Protein AF-I1P588-F1 (afdb_monomer)

Mean predicted aligned error: 8.75 Å

Structure (mmCIF, N/CA/C/O backbone):
data_AF-I1P588-F1
#
_entry.id   A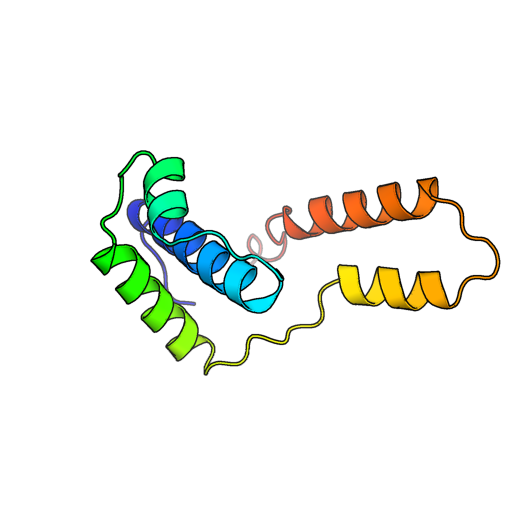F-I1P588-F1
#
loop_
_atom_site.group_PDB
_atom_site.id
_atom_site.type_symbol
_atom_site.label_atom_id
_atom_site.label_alt_id
_atom_site.label_comp_id
_atom_site.label_asym_id
_atom_site.label_entity_id
_atom_site.label_seq_id
_atom_site.pdbx_PDB_ins_code
_atom_site.Cartn_x
_atom_site.Cartn_y
_atom_site.Cartn_z
_atom_site.occupancy
_atom_site.B_iso_or_equiv
_atom_site.auth_seq_id
_atom_site.auth_comp_id
_atom_site.auth_asym_id
_atom_site.auth_atom_id
_atom_site.pdbx_PDB_model_num
ATOM 1 N N . MET A 1 1 ? 5.940 -17.263 10.080 1.00 55.03 1 MET A N 1
ATOM 2 C CA . MET A 1 1 ? 4.968 -16.405 9.366 1.00 55.03 1 MET A CA 1
ATOM 3 C C . MET A 1 1 ? 3.896 -15.989 10.354 1.00 55.03 1 MET A C 1
ATOM 5 O O . MET A 1 1 ? 3.425 -16.849 11.086 1.00 55.03 1 MET A O 1
ATOM 9 N N . GLN A 1 2 ? 3.545 -14.706 10.424 1.00 72.62 2 GLN A N 1
ATOM 10 C CA . GLN A 1 2 ? 2.426 -14.272 11.262 1.00 72.62 2 GLN A CA 1
ATOM 11 C C . GLN A 1 2 ? 1.118 -14.567 10.532 1.00 72.62 2 GLN A C 1
ATOM 13 O O . GLN A 1 2 ? 0.938 -14.120 9.402 1.00 72.62 2 GLN A O 1
ATOM 18 N N . GLN A 1 3 ? 0.227 -15.324 11.166 1.00 79.25 3 GLN A N 1
ATOM 19 C CA . GLN A 1 3 ? -1.107 -15.548 10.626 1.00 79.25 3 GLN A CA 1
ATOM 20 C C . GLN A 1 3 ? -1.931 -14.266 10.749 1.00 79.25 3 GLN A C 1
ATOM 22 O O . GLN A 1 3 ? -1.986 -13.651 11.813 1.00 79.25 3 GLN A O 1
ATOM 27 N N . VAL A 1 4 ? -2.543 -13.869 9.637 1.00 84.38 4 VAL A N 1
ATOM 28 C CA . VAL A 1 4 ? -3.465 -12.735 9.549 1.00 84.38 4 VAL A CA 1
ATOM 29 C C . VAL A 1 4 ? -4.873 -13.302 9.454 1.00 84.38 4 VAL A C 1
ATOM 31 O O . VAL A 1 4 ? -5.110 -14.262 8.716 1.00 84.38 4 VAL A O 1
ATOM 34 N N . GLN A 1 5 ? -5.813 -12.736 10.208 1.00 86.38 5 GLN A N 1
ATOM 35 C CA . GLN A 1 5 ? -7.199 -13.187 10.136 1.00 86.38 5 GLN A CA 1
ATOM 36 C C . GLN A 1 5 ? -7.775 -12.871 8.756 1.00 86.38 5 GLN A C 1
ATOM 38 O O . GLN A 1 5 ? -7.479 -11.831 8.174 1.00 86.38 5 GLN A O 1
ATOM 43 N N . ARG A 1 6 ? -8.669 -13.724 8.241 1.00 85.69 6 ARG A N 1
ATOM 44 C CA . ARG A 1 6 ? -9.278 -13.525 6.912 1.00 85.69 6 ARG A CA 1
ATOM 45 C C . ARG A 1 6 ? -9.906 -12.134 6.739 1.00 85.69 6 ARG A C 1
ATOM 47 O O . ARG A 1 6 ? -9.852 -11.576 5.651 1.00 85.69 6 ARG A O 1
ATOM 54 N N . ARG A 1 7 ? -10.456 -11.571 7.818 1.00 82.06 7 ARG A N 1
ATOM 55 C CA . ARG A 1 7 ? -11.063 -10.231 7.858 1.00 82.06 7 ARG A CA 1
ATOM 56 C C . ARG A 1 7 ? -10.051 -9.086 7.698 1.00 82.06 7 ARG A C 1
ATOM 58 O O . ARG A 1 7 ? -10.414 -8.007 7.243 1.00 82.06 7 ARG A O 1
ATOM 65 N N . GLU A 1 8 ? -8.797 -9.321 8.063 1.00 87.81 8 GLU A N 1
ATOM 66 C CA . GLU A 1 8 ? -7.706 -8.345 7.994 1.00 87.81 8 GLU A CA 1
ATOM 67 C C . GLU A 1 8 ? -6.877 -8.490 6.709 1.00 87.81 8 GLU A C 1
ATOM 69 O O . GLU A 1 8 ? -6.082 -7.610 6.397 1.00 87.81 8 GLU A O 1
ATOM 74 N N . LEU A 1 9 ? -7.069 -9.566 5.933 1.00 91.94 9 LEU A N 1
ATOM 75 C CA . LEU A 1 9 ? -6.323 -9.795 4.690 1.00 91.94 9 LEU A CA 1
ATOM 76 C C . LEU A 1 9 ? -6.530 -8.678 3.665 1.00 91.94 9 LEU A C 1
ATOM 78 O O . LEU A 1 9 ? -5.564 -8.247 3.042 1.00 91.94 9 LEU A O 1
ATOM 82 N N . GLN A 1 10 ? -7.762 -8.192 3.500 1.00 93.31 10 GLN A N 1
ATOM 83 C CA . GLN A 1 10 ? -8.036 -7.092 2.575 1.00 93.31 10 GLN A CA 1
ATOM 84 C C . GLN A 1 10 ? -7.401 -5.784 3.067 1.00 93.31 10 GLN A C 1
ATOM 86 O O . GLN A 1 10 ? -6.827 -5.067 2.257 1.00 93.31 10 GLN A O 1
ATOM 91 N N . LEU A 1 11 ? -7.407 -5.511 4.378 1.00 94.75 11 LEU A N 1
ATOM 92 C CA . LEU A 1 11 ? -6.704 -4.358 4.953 1.00 94.75 11 LEU A CA 1
ATOM 93 C C . LEU A 1 11 ? -5.197 -4.424 4.675 1.00 94.75 11 LEU A C 1
ATOM 95 O O . LEU A 1 11 ? -4.608 -3.437 4.246 1.00 94.75 11 LEU A O 1
ATOM 99 N N . VAL A 1 12 ? -4.578 -5.594 4.865 1.00 95.06 12 VAL A N 1
ATOM 100 C CA . VAL A 1 12 ? -3.162 -5.804 4.530 1.00 95.06 12 VAL A CA 1
ATOM 101 C C . VAL A 1 12 ? -2.914 -5.572 3.041 1.00 95.06 12 VAL A C 1
ATOM 103 O O . VAL A 1 12 ? -1.951 -4.894 2.700 1.00 95.06 12 VAL A O 1
ATOM 106 N N . ALA A 1 13 ? -3.775 -6.093 2.162 1.00 93.44 13 ALA A N 1
ATOM 107 C CA . ALA A 1 13 ? -3.638 -5.925 0.717 1.00 93.44 13 ALA A CA 1
ATOM 108 C C . ALA A 1 13 ? -3.759 -4.454 0.288 1.00 93.44 13 ALA A C 1
ATOM 110 O O . ALA A 1 13 ? -2.917 -3.967 -0.459 1.00 93.44 13 ALA A O 1
ATOM 111 N N . VAL A 1 14 ? -4.756 -3.732 0.807 1.00 95.69 14 VAL A N 1
ATOM 112 C CA . VAL A 1 14 ? -4.973 -2.304 0.528 1.00 95.69 14 VAL A CA 1
ATOM 113 C C . VAL A 1 14 ? -3.789 -1.467 1.013 1.00 95.69 14 VAL A C 1
ATOM 115 O O . VAL A 1 14 ? -3.269 -0.644 0.265 1.00 95.69 14 VAL A O 1
ATOM 118 N N . SER A 1 15 ? -3.308 -1.703 2.236 1.00 96.31 15 SER A N 1
ATOM 119 C CA . SER A 1 15 ? -2.142 -0.988 2.767 1.00 96.31 15 SER A CA 1
ATOM 120 C C . SER A 1 15 ? -0.844 -1.343 2.041 1.00 96.31 15 SER A C 1
ATOM 122 O O . SER A 1 15 ? -0.006 -0.468 1.855 1.00 96.31 15 SER A O 1
ATOM 124 N N . ALA A 1 16 ? -0.665 -2.596 1.617 1.00 94.88 16 ALA A N 1
ATOM 125 C CA . ALA A 1 16 ? 0.484 -2.998 0.809 1.00 94.88 16 ALA A CA 1
ATOM 126 C C . ALA A 1 16 ? 0.462 -2.323 -0.569 1.00 94.88 16 ALA A C 1
ATOM 128 O O . ALA A 1 16 ? 1.485 -1.804 -0.997 1.00 94.88 16 ALA A O 1
ATOM 129 N N . MET A 1 17 ? -0.704 -2.259 -1.218 1.00 94.62 17 MET A N 1
ATOM 130 C CA . MET A 1 17 ? -0.875 -1.574 -2.501 1.00 94.62 17 MET A CA 1
ATOM 131 C C . MET A 1 17 ? -0.631 -0.063 -2.380 1.00 94.62 17 MET A C 1
ATOM 133 O O . MET A 1 17 ? 0.008 0.523 -3.243 1.00 94.62 17 MET A O 1
ATOM 137 N N . LEU A 1 18 ? -1.059 0.567 -1.281 1.00 95.75 18 LEU A N 1
ATOM 138 C CA . LEU A 1 18 ? -0.737 1.969 -0.996 1.00 95.75 18 LEU A CA 1
ATOM 139 C C . LEU A 1 18 ? 0.780 2.205 -0.901 1.00 95.75 18 LEU A C 1
ATOM 141 O O . LEU A 1 18 ? 1.274 3.194 -1.440 1.00 95.75 18 LEU A O 1
ATOM 145 N N . ILE A 1 19 ? 1.511 1.319 -0.213 1.00 95.88 19 ILE A N 1
ATOM 146 C CA . ILE A 1 19 ? 2.978 1.397 -0.109 1.00 95.88 19 ILE A CA 1
ATOM 147 C C . ILE A 1 19 ? 3.616 1.251 -1.491 1.00 95.88 19 ILE A C 1
ATOM 149 O O . ILE A 1 19 ? 4.487 2.044 -1.837 1.00 95.88 19 ILE A O 1
ATOM 153 N N . ASP A 1 20 ? 3.168 0.261 -2.261 1.00 93.00 20 ASP A N 1
ATOM 154 C CA . ASP A 1 20 ? 3.674 -0.046 -3.599 1.00 93.00 20 ASP A CA 1
ATOM 155 C C . ASP A 1 20 ? 3.494 1.142 -4.550 1.00 93.00 20 ASP A C 1
ATOM 157 O O . ASP A 1 20 ? 4.467 1.649 -5.101 1.00 93.00 20 ASP A O 1
ATOM 161 N N . CYS A 1 21 ? 2.283 1.708 -4.627 1.00 94.38 21 CYS A N 1
ATOM 162 C CA . CYS A 1 21 ? 2.037 2.882 -5.459 1.00 94.38 21 CYS A CA 1
ATOM 163 C C . CYS A 1 21 ? 2.859 4.098 -5.012 1.00 94.38 21 CYS A C 1
ATOM 165 O O . CYS A 1 21 ? 3.392 4.809 -5.853 1.00 94.38 21 CYS A O 1
ATOM 167 N N . LYS A 1 22 ? 3.010 4.347 -3.702 1.00 94.19 22 LYS A N 1
ATOM 168 C CA . LYS A 1 22 ? 3.886 5.430 -3.210 1.00 94.19 22 LYS A CA 1
ATOM 169 C C . LYS A 1 22 ? 5.354 5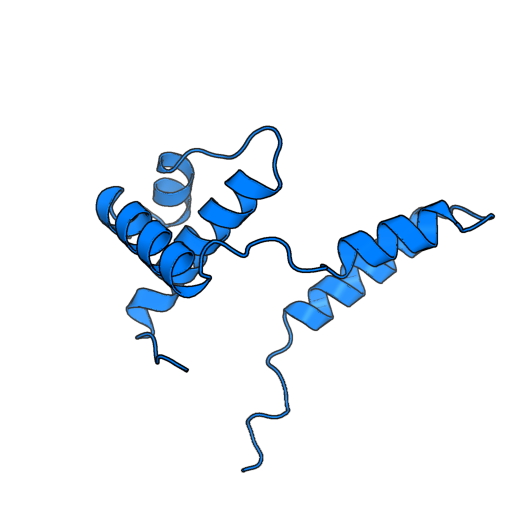.227 -3.586 1.00 94.19 22 LYS A C 1
ATOM 171 O O . LYS A 1 22 ? 6.100 6.204 -3.610 1.00 94.1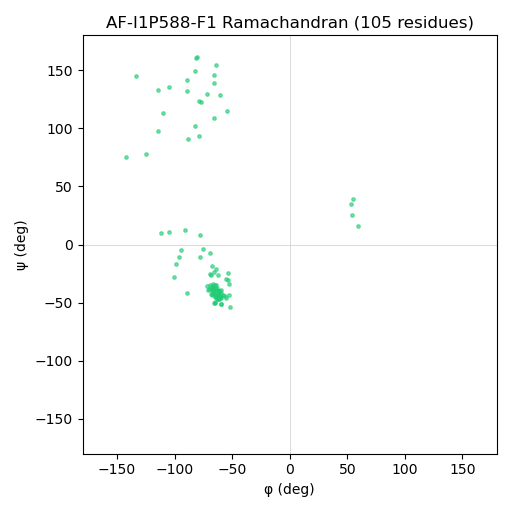9 22 LYS A O 1
ATOM 176 N N . TYR A 1 23 ? 5.776 3.981 -3.787 1.00 92.81 23 TYR A N 1
ATOM 177 C CA . TYR A 1 23 ? 7.156 3.630 -4.088 1.00 92.81 23 TYR A CA 1
ATOM 178 C C . TYR A 1 23 ? 7.450 3.632 -5.594 1.00 92.81 23 TYR A C 1
ATOM 180 O O . TYR A 1 23 ? 8.503 4.1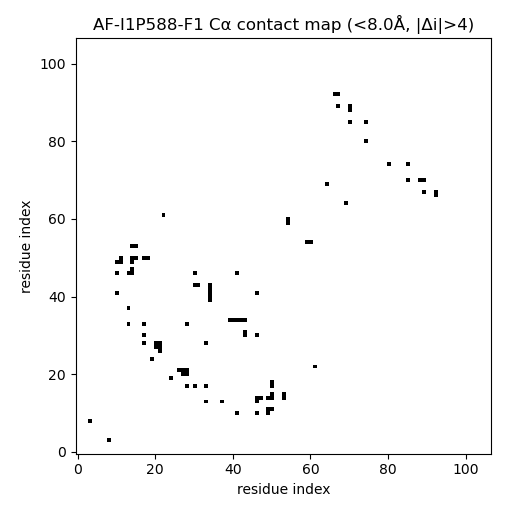27 -5.993 1.00 92.81 23 TYR A O 1
ATOM 188 N N . GLU A 1 24 ? 6.540 3.105 -6.419 1.00 89.06 24 GLU A N 1
ATOM 189 C CA . GLU A 1 24 ? 6.768 2.905 -7.858 1.00 89.06 24 GLU A CA 1
ATOM 190 C C . GLU A 1 24 ? 6.135 3.981 -8.761 1.00 89.06 24 GLU A C 1
ATOM 192 O O . GLU A 1 24 ? 6.666 4.254 -9.839 1.00 89.06 24 GLU A O 1
ATOM 197 N N . GLU A 1 25 ? 5.034 4.624 -8.352 1.00 89.31 25 GLU A N 1
ATOM 198 C CA . GLU A 1 25 ? 4.295 5.554 -9.217 1.00 89.31 25 GLU A CA 1
ATOM 199 C C . GLU A 1 25 ? 4.800 6.998 -9.108 1.00 89.31 25 GLU A C 1
ATOM 201 O O . GLU A 1 25 ? 5.057 7.521 -8.024 1.00 89.31 25 GLU A O 1
ATOM 206 N N . ILE A 1 26 ? 4.839 7.701 -10.246 1.00 92.62 26 ILE A N 1
ATOM 207 C CA . ILE A 1 26 ? 5.103 9.154 -10.277 1.00 92.62 26 ILE A CA 1
ATOM 208 C C . ILE A 1 26 ? 3.959 9.912 -9.588 1.00 92.62 26 ILE A C 1
ATOM 210 O O . ILE A 1 26 ? 4.185 10.897 -8.885 1.00 92.62 26 ILE A O 1
ATOM 214 N N . TRP A 1 27 ? 2.726 9.441 -9.797 1.00 93.88 27 TRP A N 1
ATOM 215 C CA . TRP A 1 27 ? 1.497 10.038 -9.282 1.00 93.88 27 TRP A CA 1
ATOM 216 C C . TRP A 1 27 ? 0.716 8.996 -8.488 1.00 93.88 27 TRP A C 1
ATOM 218 O O . TRP A 1 27 ? -0.246 8.406 -8.977 1.00 93.88 27 TRP A O 1
ATOM 228 N N . ALA A 1 28 ? 1.161 8.746 -7.261 1.00 94.00 28 ALA A N 1
ATOM 229 C CA . ALA A 1 28 ? 0.496 7.794 -6.389 1.00 94.00 28 ALA A CA 1
ATOM 230 C C . ALA A 1 28 ? -0.922 8.277 -5.997 1.00 94.00 28 ALA A C 1
ATOM 232 O O . ALA A 1 28 ? -1.091 9.459 -5.677 1.00 94.00 28 ALA A O 1
ATOM 233 N N . PRO A 1 29 ? -1.926 7.380 -5.969 1.00 94.69 29 PRO A N 1
ATOM 234 C CA . PRO A 1 29 ? -3.256 7.688 -5.455 1.00 94.69 29 PRO A CA 1
ATOM 235 C C . PRO A 1 29 ? -3.228 8.020 -3.960 1.00 94.69 29 PRO A C 1
ATOM 237 O O . PRO A 1 29 ? -2.357 7.578 -3.199 1.00 94.69 29 PRO A O 1
ATOM 240 N N . GLU A 1 30 ? -4.211 8.796 -3.515 1.00 95.12 30 GLU A N 1
ATOM 241 C CA . GLU A 1 30 ? -4.333 9.187 -2.119 1.00 95.12 30 GLU A CA 1
ATOM 242 C C . GLU A 1 30 ? -4.974 8.080 -1.278 1.00 95.12 30 GLU A C 1
ATOM 244 O O . GLU A 1 30 ? -5.708 7.218 -1.754 1.00 95.12 30 GLU A O 1
ATOM 249 N N . VAL A 1 31 ? -4.789 8.153 0.043 1.00 95.31 31 VAL A N 1
ATOM 250 C CA . VAL A 1 31 ? -5.434 7.221 0.987 1.00 95.31 31 VAL A CA 1
ATOM 251 C C . VAL A 1 31 ? -6.963 7.207 0.832 1.00 95.31 31 VAL A C 1
ATOM 253 O O . VAL A 1 31 ? -7.589 6.177 1.061 1.00 95.31 31 VAL A O 1
ATOM 256 N N . ASN A 1 32 ? -7.571 8.326 0.420 1.00 94.88 32 ASN A N 1
ATOM 257 C CA . ASN A 1 32 ? -9.013 8.400 0.174 1.00 94.88 32 ASN A CA 1
ATOM 258 C C . ASN A 1 32 ? -9.461 7.511 -0.992 1.00 94.88 32 ASN A C 1
ATOM 260 O O . ASN A 1 32 ? -10.532 6.915 -0.906 1.00 94.88 32 ASN A O 1
ATOM 264 N N . ASP A 1 33 ? -8.638 7.368 -2.030 1.00 95.31 33 ASP A N 1
ATOM 265 C CA . ASP A 1 33 ? -8.939 6.494 -3.165 1.00 95.31 33 ASP A CA 1
ATOM 266 C C . ASP A 1 33 ? -8.969 5.032 -2.709 1.00 95.31 33 ASP A C 1
ATOM 268 O O . ASP A 1 33 ? -9.866 4.276 -3.076 1.00 95.31 33 ASP A O 1
ATOM 272 N N . PHE A 1 34 ? -8.058 4.653 -1.808 1.00 94.69 34 PHE A N 1
ATOM 273 C CA . PHE A 1 34 ? -8.023 3.324 -1.192 1.00 94.69 34 PHE A CA 1
ATOM 274 C C . PHE A 1 34 ? -9.220 3.041 -0.273 1.00 94.69 34 PHE A C 1
ATOM 276 O O . PHE A 1 34 ? -9.743 1.922 -0.252 1.00 94.69 34 PHE A O 1
ATOM 283 N N . ILE A 1 35 ? -9.696 4.049 0.464 1.00 95.19 35 ILE A N 1
ATOM 284 C CA . ILE A 1 35 ? -10.943 3.951 1.243 1.00 95.19 35 ILE A CA 1
ATOM 285 C C . ILE A 1 35 ? -12.130 3.745 0.295 1.00 95.19 35 ILE A C 1
ATOM 287 O O . ILE A 1 35 ? -12.979 2.892 0.548 1.00 95.19 35 ILE A O 1
ATOM 291 N N . PHE A 1 36 ? -12.163 4.471 -0.822 1.00 95.12 36 PHE A N 1
ATOM 292 C CA . PHE A 1 36 ? -13.227 4.361 -1.813 1.00 95.12 36 PHE A CA 1
ATOM 293 C C . PHE A 1 36 ? -13.262 2.982 -2.492 1.00 95.12 36 PHE A C 1
ATOM 295 O O . PHE A 1 36 ? -14.309 2.337 -2.489 1.00 95.12 36 PHE A O 1
ATOM 302 N N . ILE A 1 37 ? -12.133 2.466 -3.000 1.00 92.88 37 ILE A N 1
ATOM 303 C CA . ILE A 1 37 ? -12.102 1.147 -3.674 1.00 92.88 37 ILE A CA 1
ATOM 304 C C . ILE A 1 37 ? -12.362 -0.029 -2.725 1.00 92.88 37 ILE A C 1
ATOM 306 O O . ILE A 1 37 ? -12.691 -1.125 -3.175 1.00 92.88 37 ILE A O 1
ATOM 310 N N . SER A 1 38 ? -12.201 0.181 -1.416 1.00 91.81 38 SER A N 1
ATOM 311 C CA . SER A 1 38 ? -12.521 -0.812 -0.390 1.00 91.81 38 SER A CA 1
ATOM 312 C C . SER A 1 38 ? -13.954 -0.693 0.136 1.00 91.81 38 SER A C 1
ATOM 314 O O . SER A 1 38 ? -14.269 -1.315 1.147 1.00 91.81 38 SER A O 1
ATOM 316 N N . ASP A 1 39 ? -14.820 0.075 -0.537 1.00 93.25 39 ASP A N 1
ATOM 317 C CA . ASP A 1 39 ? -16.219 0.316 -0.149 1.00 93.25 39 ASP A CA 1
ATOM 318 C C . ASP A 1 39 ? -16.349 0.856 1.287 1.00 93.25 39 ASP A C 1
ATOM 320 O O . ASP A 1 39 ? -17.207 0.454 2.070 1.00 93.25 39 ASP A O 1
ATOM 324 N N . SER A 1 40 ? -15.425 1.742 1.677 1.00 93.12 40 SER A N 1
ATOM 325 C CA . SER A 1 40 ? -15.330 2.303 3.034 1.00 93.12 40 SER A CA 1
ATOM 326 C C . SER A 1 40 ? -15.252 1.252 4.152 1.00 93.12 40 SER A C 1
ATOM 328 O O . SER A 1 40 ? -15.591 1.538 5.302 1.00 93.12 40 SER A O 1
ATOM 330 N N . ALA A 1 41 ? -14.773 0.038 3.849 1.00 92.56 41 ALA A N 1
ATOM 331 C CA . ALA A 1 41 ? -14.628 -1.035 4.834 1.00 92.56 41 ALA A CA 1
ATOM 332 C C . ALA A 1 41 ? -13.615 -0.703 5.945 1.00 92.56 41 ALA A C 1
ATOM 334 O O . ALA A 1 41 ? -13.663 -1.305 7.021 1.00 92.56 41 ALA A O 1
ATOM 335 N N . TYR A 1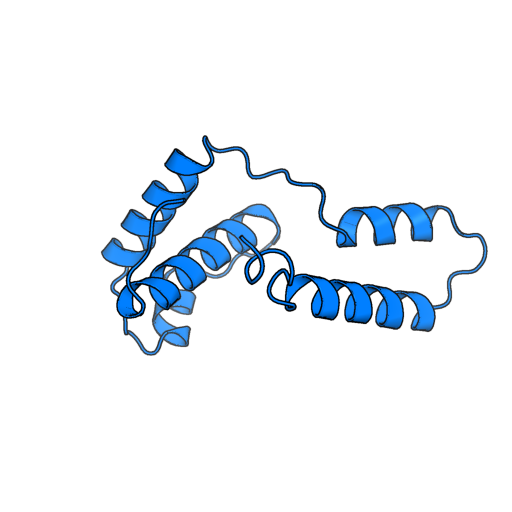 42 ? -12.705 0.244 5.686 1.00 94.31 42 TYR A N 1
ATOM 336 C CA . TYR A 1 42 ? -11.633 0.641 6.594 1.00 94.31 42 TYR A CA 1
ATOM 337 C C . TYR A 1 42 ? -11.516 2.158 6.711 1.00 94.31 42 TYR A C 1
ATOM 339 O O . TYR A 1 42 ? -11.694 2.891 5.738 1.00 94.31 42 TYR A O 1
ATOM 347 N N . THR A 1 43 ? -11.163 2.633 7.906 1.00 95.75 43 THR A N 1
ATOM 348 C CA . THR A 1 43 ? -10.888 4.055 8.130 1.00 95.75 43 THR A CA 1
ATOM 349 C C . THR A 1 43 ? -9.468 4.420 7.704 1.00 95.75 43 THR A C 1
ATOM 351 O O . THR A 1 43 ? -8.571 3.571 7.626 1.00 95.75 43 THR A O 1
ATOM 354 N N . ARG A 1 44 ? -9.233 5.717 7.483 1.00 96.12 44 ARG A N 1
ATOM 355 C CA . ARG A 1 44 ? -7.903 6.262 7.181 1.00 96.12 44 ARG A CA 1
ATOM 356 C C . ARG A 1 44 ? -6.868 5.833 8.222 1.00 96.12 44 ARG A C 1
ATOM 358 O O . ARG A 1 44 ? -5.765 5.430 7.869 1.00 96.12 44 ARG A O 1
ATOM 365 N N . GLU A 1 45 ? -7.226 5.888 9.499 1.00 96.81 45 GLU A N 1
ATOM 366 C CA . GLU A 1 45 ? -6.342 5.551 10.615 1.00 96.81 45 GLU A CA 1
ATOM 367 C C . GLU A 1 45 ? -5.965 4.069 10.591 1.00 96.81 45 GLU A C 1
ATOM 369 O O . GLU A 1 45 ? -4.811 3.733 10.847 1.00 96.81 45 GLU A O 1
ATOM 374 N N . GLN A 1 46 ? -6.906 3.187 10.240 1.00 95.56 46 GLN A N 1
ATOM 375 C CA . GLN A 1 46 ? -6.645 1.752 10.117 1.00 95.56 46 GLN A CA 1
ATOM 376 C C . GLN A 1 46 ? -5.659 1.455 8.984 1.00 95.56 46 GLN A C 1
ATOM 378 O O . GLN A 1 46 ? -4.711 0.694 9.186 1.00 95.56 46 GLN A O 1
ATOM 383 N N . ILE A 1 47 ? -5.843 2.087 7.820 1.00 96.00 47 ILE A N 1
ATOM 384 C CA . ILE A 1 47 ? -4.956 1.912 6.661 1.00 96.00 47 ILE A CA 1
ATOM 385 C C . ILE A 1 47 ? -3.545 2.414 6.981 1.00 96.00 47 ILE A C 1
ATOM 387 O O . ILE A 1 47 ? -2.575 1.707 6.708 1.00 96.00 47 ILE A O 1
ATOM 391 N N . LEU A 1 48 ? -3.421 3.591 7.603 1.00 96.56 48 LEU A N 1
ATOM 392 C CA . LEU A 1 48 ? -2.129 4.177 7.982 1.00 96.56 48 LEU A CA 1
ATOM 393 C C . LEU A 1 48 ? -1.428 3.386 9.097 1.00 96.56 48 LEU A C 1
ATOM 395 O O . LEU A 1 48 ? -0.206 3.215 9.078 1.00 96.56 48 LEU A O 1
ATOM 399 N N . ALA A 1 49 ? -2.182 2.868 10.070 1.00 96.88 49 ALA A N 1
ATOM 400 C CA . ALA A 1 49 ? -1.632 2.005 11.112 1.00 96.88 49 ALA A CA 1
ATOM 401 C C . ALA A 1 49 ? -1.086 0.697 10.520 1.00 96.88 49 ALA A C 1
ATOM 403 O O . ALA A 1 49 ? 0.007 0.260 10.891 1.00 96.88 49 ALA A O 1
ATOM 404 N N . MET A 1 50 ? -1.818 0.098 9.576 1.00 95.62 50 MET A N 1
ATOM 405 C CA . MET A 1 50 ? -1.387 -1.114 8.884 1.00 95.62 50 MET A CA 1
ATOM 406 C C . MET A 1 50 ? -0.186 -0.854 7.967 1.00 95.62 50 MET A C 1
ATOM 408 O O . MET A 1 50 ? 0.771 -1.624 8.011 1.00 95.62 50 MET A O 1
ATOM 412 N N . GLU A 1 51 ? -0.173 0.253 7.218 1.00 96.12 51 GLU A N 1
ATOM 413 C CA . GLU A 1 51 ? 0.978 0.696 6.415 1.00 96.12 51 GLU A CA 1
ATOM 414 C C . GLU A 1 51 ? 2.250 0.753 7.271 1.00 96.12 51 GLU A C 1
ATOM 416 O O . GLU A 1 51 ? 3.249 0.095 6.971 1.00 96.12 51 GLU A O 1
ATOM 421 N N . LYS A 1 52 ? 2.196 1.464 8.403 1.00 96.38 52 LYS A N 1
ATOM 422 C CA . LYS A 1 52 ? 3.323 1.555 9.339 1.00 96.38 52 LYS A CA 1
ATOM 423 C C . LYS A 1 52 ? 3.731 0.180 9.877 1.00 96.38 52 LYS A C 1
ATOM 425 O O . LYS A 1 52 ? 4.920 -0.098 10.034 1.00 96.38 52 LYS A O 1
ATOM 430 N N . GLY A 1 53 ? 2.760 -0.686 10.164 1.00 95.62 53 GLY A N 1
ATOM 431 C CA . GLY A 1 53 ? 3.001 -2.060 10.601 1.00 95.62 53 GLY A CA 1
ATOM 432 C C . GLY A 1 53 ? 3.750 -2.898 9.562 1.00 95.62 53 GLY A C 1
ATOM 433 O O . GLY A 1 53 ? 4.687 -3.614 9.920 1.00 95.62 53 GLY A O 1
ATOM 434 N N . ILE A 1 54 ? 3.375 -2.787 8.285 1.00 94.69 54 ILE A N 1
ATOM 435 C CA . ILE A 1 54 ? 4.028 -3.478 7.165 1.00 94.69 54 ILE A CA 1
ATOM 436 C C . ILE A 1 54 ? 5.456 -2.951 6.981 1.00 94.69 54 ILE A C 1
ATOM 438 O O . ILE A 1 54 ? 6.396 -3.745 6.994 1.00 94.69 54 ILE A O 1
ATOM 442 N N . LEU A 1 55 ? 5.638 -1.629 6.906 1.00 95.69 55 LEU A N 1
ATOM 443 C CA . LEU A 1 55 ? 6.952 -0.996 6.719 1.00 95.69 55 LEU A CA 1
ATOM 444 C C . LEU A 1 55 ? 7.945 -1.366 7.825 1.00 95.69 55 LEU A C 1
ATOM 446 O O . LEU A 1 55 ? 9.089 -1.723 7.544 1.00 95.69 55 LEU A O 1
ATOM 450 N N . ASN A 1 56 ? 7.492 -1.362 9.081 1.00 95.94 56 ASN A N 1
ATOM 451 C CA . ASN A 1 56 ? 8.324 -1.765 10.213 1.00 95.94 56 ASN A CA 1
ATOM 452 C C . ASN A 1 56 ? 8.748 -3.236 10.132 1.00 95.94 56 ASN A C 1
ATOM 454 O O . ASN A 1 56 ? 9.880 -3.561 10.481 1.00 95.94 56 ASN A O 1
ATOM 458 N N . LYS A 1 57 ? 7.871 -4.130 9.658 1.00 92.88 57 LYS A N 1
ATOM 459 C CA . LYS A 1 57 ? 8.221 -5.549 9.481 1.00 92.88 57 LYS A CA 1
ATOM 460 C C . LYS A 1 57 ? 9.174 -5.788 8.322 1.00 92.88 57 LYS A C 1
ATOM 462 O O . LYS A 1 57 ? 10.029 -6.659 8.432 1.00 92.88 57 LYS A O 1
ATOM 467 N N . LEU A 1 58 ? 9.034 -5.025 7.243 1.00 91.19 58 LEU A N 1
ATOM 468 C CA . LEU A 1 58 ? 9.963 -5.052 6.114 1.00 91.19 58 LEU A CA 1
ATOM 469 C C . LEU A 1 58 ? 11.282 -4.335 6.425 1.00 91.19 58 LEU A C 1
ATOM 471 O O . LEU A 1 58 ? 12.181 -4.342 5.593 1.00 91.19 58 LEU A O 1
ATOM 475 N N . GLN A 1 59 ? 11.407 -3.711 7.604 1.00 93.94 59 GLN A N 1
ATOM 476 C CA . GLN A 1 59 ? 12.558 -2.887 7.979 1.00 93.94 59 GLN A CA 1
ATOM 477 C C . GLN A 1 59 ? 12.854 -1.808 6.930 1.00 93.94 59 GLN A C 1
ATOM 479 O O . GLN A 1 59 ? 14.011 -1.489 6.671 1.00 93.94 59 GLN A O 1
ATOM 484 N N . TRP A 1 60 ? 11.797 -1.270 6.311 1.00 92.38 60 TRP A N 1
ATOM 485 C CA . TRP A 1 60 ? 11.884 -0.287 5.226 1.00 92.38 60 TRP A CA 1
ATOM 486 C C . TRP A 1 60 ? 12.653 -0.767 3.982 1.00 92.38 60 TRP A C 1
ATOM 488 O O . TRP A 1 60 ? 12.998 0.040 3.122 1.00 92.38 60 TRP A O 1
ATOM 498 N N . ASN A 1 61 ? 12.885 -2.076 3.844 1.00 91.75 61 ASN A N 1
ATOM 499 C CA . ASN A 1 61 ? 13.482 -2.662 2.653 1.00 91.75 61 ASN A CA 1
ATOM 500 C C . ASN A 1 61 ? 12.393 -3.004 1.624 1.00 91.75 61 ASN A C 1
ATOM 502 O O . ASN A 1 61 ? 11.805 -4.085 1.660 1.00 91.75 61 ASN A O 1
ATOM 506 N N . LEU A 1 62 ? 12.105 -2.045 0.741 1.00 88.19 62 LEU A N 1
ATOM 507 C CA . LEU A 1 62 ? 11.078 -2.155 -0.305 1.00 88.19 62 LEU A CA 1
ATOM 508 C C . LEU A 1 62 ? 11.651 -2.519 -1.680 1.00 88.19 62 LEU A C 1
ATOM 510 O O . LEU A 1 62 ? 10.920 -2.971 -2.554 1.00 88.19 62 LEU A O 1
ATOM 514 N N . THR A 1 63 ? 12.960 -2.354 -1.877 1.00 86.00 63 THR A N 1
ATOM 515 C CA . THR A 1 63 ? 13.614 -2.624 -3.159 1.00 86.00 63 THR A CA 1
ATOM 516 C C . THR A 1 63 ? 13.826 -4.123 -3.329 1.00 86.00 63 THR A C 1
ATOM 518 O O . THR A 1 63 ? 14.831 -4.687 -2.895 1.00 86.00 63 THR A O 1
ATOM 521 N N . ILE A 1 64 ? 12.870 -4.780 -3.976 1.00 80.69 64 ILE A N 1
ATOM 522 C CA . ILE A 1 64 ? 12.946 -6.199 -4.319 1.00 80.69 64 ILE A CA 1
ATOM 523 C C . ILE A 1 64 ? 12.987 -6.298 -5.844 1.00 80.69 64 ILE A C 1
ATOM 525 O O . ILE A 1 64 ? 12.197 -5.635 -6.515 1.00 80.69 64 ILE A O 1
ATOM 529 N N . PRO A 1 65 ? 13.891 -7.100 -6.430 1.00 79.94 65 PRO A N 1
ATOM 530 C CA . PRO A 1 65 ? 13.938 -7.247 -7.875 1.00 79.94 65 PRO A CA 1
ATOM 5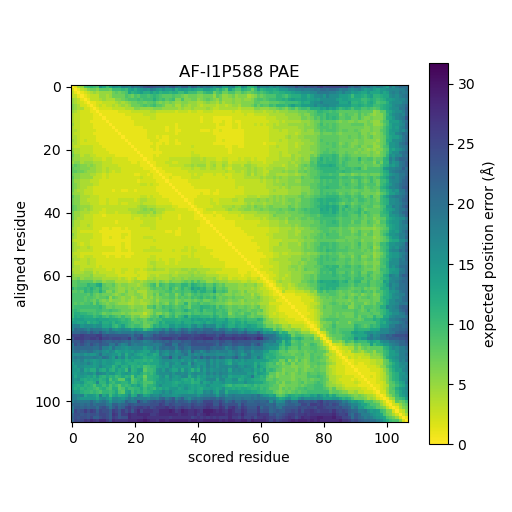31 C C . PRO A 1 65 ? 12.659 -7.936 -8.365 1.00 79.94 65 PRO A C 1
ATOM 533 O O . PRO A 1 65 ? 12.451 -9.131 -8.140 1.00 79.94 65 PRO A O 1
ATOM 536 N N . THR A 1 66 ? 11.791 -7.176 -9.031 1.00 81.94 66 THR A N 1
ATOM 537 C CA . THR A 1 66 ? 10.581 -7.711 -9.653 1.00 81.94 66 THR A CA 1
ATOM 538 C C . THR A 1 66 ? 10.920 -8.303 -11.024 1.00 81.94 66 THR A C 1
ATOM 540 O O . THR A 1 66 ? 11.832 -7.824 -11.708 1.00 81.94 66 THR A O 1
ATOM 543 N N . PRO A 1 67 ? 10.193 -9.337 -11.484 1.00 80.69 67 PRO A N 1
ATOM 544 C CA . PRO A 1 67 ? 10.373 -9.868 -12.834 1.00 80.69 67 PRO A CA 1
ATOM 545 C C . PRO A 1 67 ? 10.266 -8.791 -13.921 1.00 80.69 67 PRO A C 1
ATOM 547 O O . PRO A 1 67 ? 10.945 -8.881 -14.938 1.00 80.69 67 PRO A O 1
ATOM 550 N N . TYR A 1 68 ? 9.463 -7.748 -13.682 1.00 77.88 68 TYR A N 1
ATOM 551 C CA . TYR A 1 68 ? 9.324 -6.599 -14.571 1.00 77.88 68 TYR A CA 1
ATOM 552 C C . TYR A 1 68 ? 10.669 -5.926 -14.881 1.00 77.88 68 TYR A C 1
ATOM 554 O O . TYR A 1 68 ? 10.986 -5.699 -16.048 1.00 77.88 68 TYR A O 1
ATOM 562 N N . VAL A 1 69 ? 11.508 -5.696 -13.864 1.00 80.19 69 VAL A N 1
ATOM 563 C CA . VAL A 1 69 ? 12.837 -5.083 -14.037 1.00 80.19 69 VAL A CA 1
ATOM 564 C C . VAL A 1 69 ? 13.737 -5.947 -14.925 1.00 80.19 69 VAL A C 1
ATOM 566 O O . VAL A 1 69 ? 14.428 -5.427 -15.802 1.00 80.19 69 VAL A O 1
ATOM 569 N N . PHE A 1 70 ? 13.700 -7.271 -14.755 1.00 80.00 70 PHE A N 1
ATOM 570 C CA . PHE A 1 70 ? 14.477 -8.188 -15.594 1.00 80.00 70 PHE A CA 1
ATOM 571 C C . PHE A 1 70 ? 13.986 -8.219 -17.038 1.00 80.00 70 PHE A C 1
ATOM 573 O O . PHE A 1 70 ? 14.808 -8.232 -17.952 1.00 80.00 70 PHE A O 1
ATOM 580 N N . ILE A 1 71 ? 12.669 -8.196 -17.255 1.00 77.25 71 ILE A N 1
ATOM 581 C CA . ILE A 1 71 ? 12.086 -8.122 -18.599 1.00 77.25 71 ILE A CA 1
ATOM 582 C C . ILE A 1 71 ? 12.571 -6.847 -19.286 1.00 77.25 71 ILE A C 1
ATOM 584 O O . ILE A 1 71 ? 13.149 -6.926 -20.364 1.00 77.25 71 ILE A O 1
ATOM 588 N N . MET A 1 72 ? 12.440 -5.693 -18.629 1.00 77.44 72 MET A N 1
ATOM 589 C CA . MET A 1 72 ? 12.899 -4.407 -19.161 1.00 77.44 72 MET A CA 1
ATOM 590 C C . MET A 1 72 ? 14.389 -4.421 -19.524 1.00 77.44 72 MET A C 1
ATOM 592 O O . MET A 1 72 ? 14.766 -3.966 -20.604 1.00 77.44 72 MET A O 1
ATOM 596 N N . MET A 1 73 ? 15.237 -4.984 -18.659 1.00 80.31 73 MET A N 1
ATOM 597 C CA . MET A 1 73 ? 16.679 -5.091 -18.898 1.00 80.31 73 MET A CA 1
ATOM 598 C C . MET A 1 73 ? 17.021 -5.999 -20.089 1.00 80.31 73 MET A C 1
ATOM 600 O O . MET A 1 73 ? 17.812 -5.614 -20.956 1.00 80.31 73 MET A O 1
ATOM 604 N N . LEU A 1 74 ? 16.444 -7.203 -20.141 1.00 80.25 74 LEU A N 1
ATOM 605 C CA . LEU A 1 74 ? 16.683 -8.163 -21.226 1.00 80.25 74 LEU A CA 1
ATOM 606 C C . LEU A 1 74 ? 16.225 -7.592 -22.563 1.00 80.25 74 LEU A C 1
ATOM 608 O O . LEU A 1 74 ? 16.936 -7.651 -23.561 1.00 80.25 74 LEU A O 1
ATOM 612 N N . SER A 1 75 ? 15.060 -6.966 -22.554 1.00 73.69 75 SER A N 1
ATOM 613 C CA . SER A 1 75 ? 14.474 -6.325 -23.713 1.00 73.69 75 SER A CA 1
ATOM 614 C C . SER A 1 75 ? 15.235 -5.102 -24.213 1.00 73.69 75 SER A C 1
ATOM 616 O O . SER A 1 75 ? 15.262 -4.854 -25.415 1.00 73.69 75 SER A O 1
ATOM 618 N N . ALA A 1 76 ? 15.847 -4.319 -23.323 1.00 75.94 76 ALA A N 1
ATOM 619 C CA . ALA A 1 76 ? 16.727 -3.224 -23.726 1.00 75.94 76 ALA A CA 1
ATOM 620 C C . ALA A 1 76 ? 17.998 -3.735 -24.428 1.00 75.94 76 ALA A C 1
ATOM 622 O O . ALA A 1 76 ? 18.593 -3.005 -25.216 1.00 75.94 76 ALA A O 1
ATOM 623 N N . SER A 1 77 ? 18.380 -4.985 -24.153 1.00 78.31 77 SER A N 1
ATOM 624 C CA . SER A 1 77 ? 19.566 -5.651 -24.701 1.00 78.31 77 SER A CA 1
ATOM 625 C C . SER A 1 77 ? 19.272 -6.488 -25.956 1.00 78.31 77 SER A C 1
ATOM 627 O O . SER A 1 77 ? 20.196 -7.053 -26.535 1.00 78.31 77 SER A O 1
ATOM 629 N N . ALA A 1 78 ? 18.004 -6.607 -26.368 1.00 76.12 78 ALA A N 1
ATOM 630 C CA . ALA A 1 78 ? 17.590 -7.393 -27.528 1.00 76.12 78 ALA A CA 1
ATOM 631 C C . ALA A 1 78 ? 17.601 -6.551 -28.820 1.00 76.12 78 ALA A C 1
ATOM 633 O O . ALA A 1 78 ? 17.014 -5.469 -28.865 1.00 76.12 78 ALA A O 1
ATOM 634 N N . ASP A 1 79 ? 18.205 -7.080 -29.891 1.00 69.69 79 ASP A N 1
ATOM 635 C CA . ASP A 1 79 ? 18.294 -6.411 -31.204 1.00 69.69 79 ASP A CA 1
ATOM 636 C C . ASP A 1 79 ? 16.938 -6.313 -31.937 1.00 69.69 79 ASP A C 1
ATOM 638 O O . ASP A 1 79 ? 16.724 -5.403 -32.737 1.00 69.69 79 ASP A O 1
ATOM 642 N N . ASN A 1 80 ? 15.993 -7.215 -31.640 1.00 66.62 80 ASN A N 1
ATOM 643 C CA . ASN A 1 80 ? 14.671 -7.280 -32.270 1.00 66.62 80 ASN A CA 1
ATOM 644 C C . ASN A 1 80 ? 13.570 -6.962 -31.249 1.00 66.62 80 ASN A C 1
ATOM 646 O O . ASN A 1 80 ? 13.134 -7.830 -30.497 1.00 66.62 80 ASN A O 1
ATOM 650 N N . LYS A 1 81 ? 13.099 -5.713 -31.228 1.00 61.75 81 LYS A N 1
ATOM 651 C CA . LYS A 1 81 ? 11.988 -5.284 -30.366 1.00 61.75 81 LYS A CA 1
ATOM 652 C C . LYS A 1 81 ? 10.659 -5.644 -31.023 1.00 61.75 81 LYS A C 1
ATOM 654 O O . LYS A 1 81 ? 10.224 -4.949 -31.938 1.00 61.75 81 LYS A O 1
ATOM 659 N N . SER A 1 82 ? 10.007 -6.715 -30.577 1.00 64.62 82 SER A N 1
ATOM 660 C CA . SER A 1 82 ? 8.625 -6.995 -30.973 1.00 64.62 82 SER A CA 1
ATOM 661 C C . SER A 1 82 ? 7.682 -6.800 -29.784 1.00 64.62 82 SER A C 1
ATOM 663 O O . SER A 1 82 ? 7.728 -7.550 -28.816 1.00 64.62 82 SER A O 1
ATOM 665 N N . ASP A 1 83 ? 6.798 -5.796 -29.844 1.00 64.69 83 ASP A N 1
ATOM 666 C CA . ASP A 1 83 ? 5.877 -5.427 -28.744 1.00 64.69 83 ASP A CA 1
ATOM 667 C C . ASP A 1 83 ? 5.016 -6.601 -28.234 1.00 64.69 83 ASP A C 1
ATOM 669 O O . ASP A 1 83 ? 4.583 -6.636 -27.082 1.00 64.69 83 ASP A O 1
ATOM 673 N N . LYS A 1 84 ? 4.794 -7.610 -29.086 1.00 66.12 84 LYS A N 1
ATOM 674 C CA . LYS A 1 84 ? 4.017 -8.814 -28.765 1.00 66.12 84 LYS A CA 1
ATOM 675 C C . LYS A 1 84 ? 4.718 -9.725 -27.754 1.00 66.12 84 LYS A C 1
ATOM 677 O O . LYS A 1 84 ? 4.042 -10.338 -26.929 1.00 66.12 84 LYS A O 1
ATOM 682 N N . GLU A 1 85 ? 6.045 -9.814 -27.797 1.00 66.44 85 GLU A N 1
ATOM 683 C CA . GLU A 1 85 ? 6.821 -10.652 -26.874 1.00 66.44 85 GLU A CA 1
ATOM 684 C C . GLU A 1 85 ? 6.789 -10.076 -25.453 1.00 66.44 85 GLU A C 1
ATOM 686 O O . GLU A 1 85 ? 6.595 -10.822 -24.494 1.00 66.44 85 GLU A O 1
ATOM 691 N N . TYR A 1 86 ? 6.837 -8.749 -25.309 1.00 66.94 86 TYR A N 1
ATOM 692 C CA . TYR A 1 86 ? 6.713 -8.067 -24.015 1.00 66.94 86 TYR A CA 1
ATOM 693 C C . TYR A 1 86 ? 5.382 -8.363 -23.327 1.00 66.94 86 TYR A C 1
ATOM 695 O O . TYR A 1 86 ? 5.360 -8.701 -22.143 1.00 66.94 86 TYR A O 1
ATOM 703 N N . GLY A 1 87 ? 4.274 -8.280 -24.072 1.00 70.62 87 GLY A N 1
ATOM 704 C CA . GLY A 1 87 ? 2.942 -8.556 -23.535 1.00 70.62 87 GLY A CA 1
ATOM 705 C C . GLY A 1 87 ? 2.796 -9.995 -23.032 1.00 70.62 87 GLY A C 1
ATOM 706 O O . GLY A 1 87 ? 2.228 -10.224 -21.965 1.00 70.62 87 GLY A O 1
ATOM 707 N N . LEU A 1 88 ? 3.361 -10.965 -23.758 1.00 72.31 88 LEU A N 1
ATOM 708 C CA . LEU A 1 88 ? 3.331 -12.378 -23.368 1.00 72.31 88 LEU A CA 1
ATOM 709 C C . LEU A 1 88 ? 4.164 -12.653 -22.113 1.00 72.31 88 LEU A C 1
ATOM 711 O O . LEU A 1 88 ? 3.710 -13.372 -21.222 1.00 72.31 88 LEU A O 1
ATOM 715 N N . VAL A 1 89 ? 5.363 -12.074 -22.019 1.00 73.50 89 VAL A N 1
ATOM 716 C CA . VAL A 1 89 ? 6.245 -12.281 -20.861 1.00 73.50 89 VAL A CA 1
ATOM 717 C C . VAL A 1 89 ? 5.697 -11.567 -19.620 1.00 73.50 89 VAL A C 1
ATOM 719 O O . VAL A 1 89 ? 5.689 -12.152 -18.534 1.00 73.50 89 VAL A O 1
ATOM 722 N N . ALA A 1 90 ? 5.148 -10.358 -19.771 1.00 71.44 90 ALA A N 1
ATOM 723 C CA . ALA A 1 90 ? 4.462 -9.651 -18.689 1.00 71.44 90 ALA A CA 1
ATOM 724 C C . ALA A 1 90 ? 3.246 -10.442 -18.175 1.00 71.44 90 ALA A C 1
ATOM 726 O O . ALA A 1 90 ? 3.093 -10.631 -16.966 1.00 71.44 90 ALA A O 1
ATOM 727 N N . TYR A 1 91 ? 2.428 -10.986 -19.084 1.00 74.06 91 TYR A N 1
ATOM 728 C CA . TYR A 1 91 ? 1.298 -11.846 -18.728 1.00 74.06 91 TYR A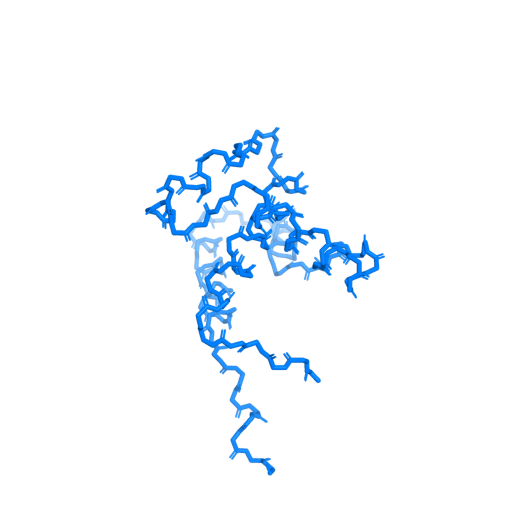 CA 1
ATOM 729 C C . TYR A 1 91 ? 1.748 -13.113 -17.989 1.00 74.06 91 TYR A C 1
ATOM 731 O O . TYR A 1 91 ? 1.202 -13.443 -16.936 1.00 74.06 91 TYR A O 1
ATOM 739 N N . ALA A 1 92 ? 2.777 -13.804 -18.487 1.00 75.00 92 ALA A N 1
ATOM 740 C CA . ALA A 1 92 ? 3.309 -15.005 -17.845 1.00 75.00 92 ALA A CA 1
ATOM 741 C C . ALA A 1 92 ? 3.849 -14.721 -16.433 1.00 75.00 92 ALA A C 1
ATOM 743 O O . ALA A 1 92 ? 3.602 -15.504 -15.513 1.00 75.00 92 ALA A O 1
ATOM 744 N N . SER A 1 93 ? 4.527 -13.585 -16.240 1.00 75.56 93 SER A N 1
ATOM 745 C CA . SER A 1 93 ? 4.995 -13.133 -14.926 1.00 75.56 93 SER A CA 1
ATOM 746 C C . SER A 1 93 ? 3.836 -12.859 -13.964 1.00 75.56 93 SER A C 1
ATOM 748 O O . SER A 1 93 ? 3.858 -13.334 -12.828 1.00 75.56 93 SER A O 1
ATOM 750 N N . ALA A 1 94 ? 2.798 -12.147 -14.414 1.00 75.69 94 ALA A N 1
ATOM 751 C CA . ALA A 1 94 ? 1.611 -11.874 -13.603 1.00 75.69 94 ALA A CA 1
ATOM 752 C C . ALA A 1 94 ? 0.891 -13.171 -13.194 1.00 75.69 94 ALA A C 1
ATOM 754 O O . ALA A 1 94 ? 0.540 -13.356 -12.028 1.00 75.69 94 ALA A O 1
ATOM 755 N N . VAL A 1 95 ? 0.742 -14.117 -14.129 1.00 75.88 95 VAL A N 1
ATOM 756 C CA . VAL A 1 95 ? 0.176 -15.445 -13.846 1.00 75.88 95 VAL A CA 1
ATOM 757 C C . VAL A 1 95 ? 1.030 -16.207 -12.835 1.00 75.88 95 VAL A C 1
ATOM 759 O O . VAL A 1 95 ? 0.480 -16.870 -11.959 1.00 75.88 95 VAL A O 1
ATOM 762 N N . TYR A 1 96 ? 2.359 -16.128 -12.926 1.00 74.00 96 TYR A N 1
ATOM 763 C CA . TYR A 1 96 ? 3.248 -16.793 -11.975 1.00 74.00 96 TYR A CA 1
ATOM 764 C C . TYR A 1 96 ? 3.146 -16.189 -10.569 1.00 74.00 96 TYR A C 1
ATOM 766 O O . TYR A 1 96 ? 3.061 -16.936 -9.597 1.00 74.00 96 TYR A O 1
ATOM 774 N N . ALA A 1 97 ? 3.079 -14.861 -10.458 1.00 73.12 97 ALA A N 1
ATOM 775 C CA . ALA A 1 97 ? 2.909 -14.163 -9.184 1.00 73.12 97 ALA A CA 1
ATOM 776 C C . ALA A 1 97 ? 1.560 -14.476 -8.509 1.00 73.12 97 ALA A C 1
ATOM 778 O O . ALA A 1 97 ? 1.492 -14.592 -7.287 1.00 73.12 97 ALA A O 1
ATOM 779 N N . ALA A 1 98 ? 0.497 -14.670 -9.296 1.00 72.62 98 ALA A N 1
ATOM 780 C CA . ALA A 1 98 ? -0.833 -15.014 -8.794 1.00 72.62 98 ALA A CA 1
ATOM 781 C C . ALA A 1 98 ? -0.988 -16.494 -8.390 1.00 72.62 98 ALA A C 1
ATOM 783 O O . ALA A 1 98 ? -1.995 -16.862 -7.780 1.00 72.62 98 ALA A O 1
ATOM 784 N N . ARG A 1 99 ? -0.028 -17.369 -8.726 1.00 66.94 99 ARG A N 1
ATOM 785 C CA . ARG A 1 99 ? -0.109 -18.783 -8.345 1.00 66.94 99 ARG A CA 1
ATOM 786 C C . ARG A 1 99 ? 0.262 -18.960 -6.871 1.00 66.94 99 ARG A C 1
ATOM 788 O O . ARG A 1 99 ? 1.388 -18.645 -6.486 1.00 66.94 99 ARG A O 1
ATOM 795 N N . PRO A 1 100 ? -0.625 -19.541 -6.043 1.00 54.66 100 PRO A N 1
ATOM 796 C CA . PRO A 1 100 ? -0.242 -19.952 -4.702 1.00 54.66 100 PRO A CA 1
ATOM 797 C C . PRO A 1 100 ? 0.885 -20.983 -4.808 1.00 54.66 100 PRO A C 1
ATOM 799 O O . PRO A 1 100 ? 0.789 -21.949 -5.566 1.00 54.66 100 PRO A O 1
ATOM 802 N N . ASN A 1 101 ? 1.975 -20.747 -4.077 1.00 48.50 101 ASN A N 1
ATOM 803 C CA . ASN A 1 101 ? 3.168 -21.586 -4.102 1.00 48.50 101 ASN A CA 1
ATOM 804 C C . ASN A 1 101 ? 2.793 -23.057 -3.805 1.00 48.50 101 ASN A C 1
ATOM 806 O O . ASN A 1 101 ? 2.375 -23.355 -2.683 1.00 48.50 101 ASN A O 1
ATOM 810 N N . PRO A 1 102 ? 2.961 -23.997 -4.756 1.00 48.47 102 PRO A N 1
ATOM 811 C CA . PRO A 1 102 ? 2.543 -25.388 -4.577 1.00 48.47 102 PRO A CA 1
ATOM 812 C C . PRO A 1 102 ? 3.381 -26.153 -3.539 1.00 48.47 102 PRO A C 1
ATOM 814 O O . PRO A 1 102 ? 3.029 -27.269 -3.169 1.00 48.47 102 PRO A O 1
ATOM 817 N N . ARG A 1 103 ? 4.468 -25.567 -3.013 1.00 48.66 103 ARG A N 1
ATOM 818 C CA . ARG A 1 103 ? 5.322 -26.195 -1.988 1.00 48.66 103 ARG A CA 1
ATOM 819 C C . ARG A 1 103 ? 4.759 -26.166 -0.556 1.00 48.66 103 ARG A C 1
ATOM 821 O O . ARG A 1 103 ? 5.480 -26.531 0.359 1.00 48.66 103 ARG A O 1
ATOM 828 N N . HIS A 1 104 ? 3.507 -25.752 -0.343 1.00 46.31 104 HIS A N 1
ATOM 829 C CA . HIS A 1 104 ? 2.876 -25.710 0.991 1.00 46.31 104 HIS A CA 1
ATOM 830 C C . HIS A 1 104 ? 1.847 -26.829 1.265 1.00 46.31 104 HIS A C 1
ATOM 832 O O . HIS A 1 104 ? 1.168 -26.777 2.284 1.00 46.31 104 HIS A O 1
ATOM 838 N N . PHE A 1 105 ? 1.747 -27.854 0.407 1.00 41.00 105 PHE A N 1
ATOM 839 C CA . PHE A 1 105 ? 0.857 -29.014 0.623 1.00 41.00 105 PHE A CA 1
ATOM 840 C C . PHE A 1 105 ? 1.579 -30.348 0.887 1.00 41.00 105 PHE A C 1
ATOM 842 O O . PHE A 1 105 ? 0.935 -31.390 0.933 1.00 41.00 105 PHE A O 1
ATOM 849 N N . TYR A 1 106 ? 2.896 -30.327 1.099 1.00 36.19 106 TYR A N 1
ATOM 850 C CA . TYR A 1 106 ? 3.667 -31.511 1.489 1.00 36.19 106 TYR A CA 1
ATOM 851 C C . TYR A 1 106 ? 4.764 -31.140 2.487 1.00 36.19 106 TYR A C 1
ATOM 853 O O . TYR A 1 106 ? 5.917 -31.066 2.078 1.00 36.19 106 TYR A O 1
ATOM 861 N N . ILE A 1 107 ? 4.397 -30.880 3.749 1.00 38.19 107 ILE A N 1
ATOM 862 C CA . ILE A 1 107 ? 5.060 -31.377 4.975 1.00 38.19 107 ILE A CA 1
ATOM 863 C C . ILE A 1 107 ? 4.037 -31.325 6.114 1.00 38.19 107 ILE A C 1
ATOM 865 O O . ILE A 1 107 ? 3.351 -30.281 6.212 1.00 38.19 107 ILE A O 1
#

Solvent-accessible surface area (backbone atoms only — not comparable to full-atom values): 6697 Å² total; per-residue (Å²): 133,86,87,72,56,80,85,47,47,60,55,51,51,54,21,50,50,52,52,46,33,64,72,74,43,96,80,46,82,54,73,66,55,56,28,56,79,51,72,60,75,52,53,72,67,57,41,53,53,46,32,53,53,51,40,63,74,49,69,72,66,77,91,65,93,49,70,64,61,54,50,54,53,54,55,73,72,44,94,75,85,52,77,68,58,54,55,52,52,53,49,52,50,53,55,55,71,70,48,78,72,80,80,77,82,76,131

Nearest PDB structures (foldseek):
  1gy3-assembly1_B  TM=9.708E-01  e=2.909E-05  Homo sapiens
  6gue-assembly1_B  TM=9.662E-01  e=3.268E-05  Bos taurus
  1okv-assembly2_D  TM=9.664E-01  e=4.631E-05  Homo sapiens
  4bco-assembly2_D  TM=9.607E-01  e=5.843E-05  Bos taur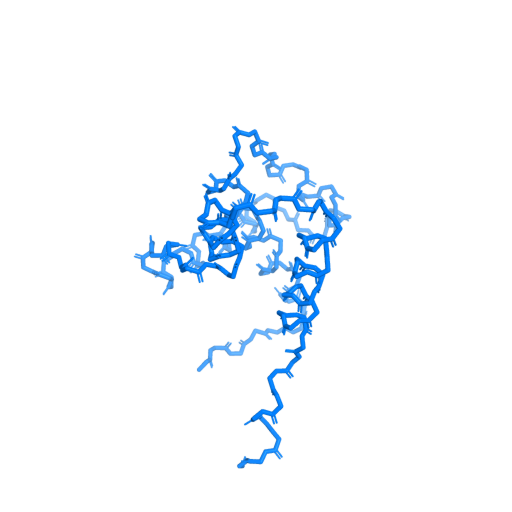us
  1g3n-assembly1_C  TM=8.641E-01  e=2.024E-03  Human gammaherpesvirus 8

pLDDT: mean 82.49, std 14.87, range [36.19, 96.88]

InterPro domains:
  IPR006671 Cyclin, N-terminal [PF00134] (2-63)
  IPR036915 Cyclin-like superfamily [SSF47954] (2-62)
  IPR039361 Cyclin [PTHR10177] (3-77)

Organism: Oryza glaberrima (NCBI:txid4538)

Foldseek 3Di:
DDDDDPLCVLLLVLLVVQVVQVVPPPDRDDLVVSCVVVVVSDDSVSSVVSNVVVCVVCVVPPDDDQVLNVLVVVQVVDPDDDVVVSVVSVVVSVVVVPDDDPVPPDD

Sequence (107 aa):
MQQVQRRELQLVAVSAMLIDCKYEEIWAPEVNDFIFISDSAYTREQILAMEKGILNKLQWNLTIPTPYVFIMMLSASADNKSDKEYGLVAYASAVYAARPNPRHFYI

Radius of gyration: 17.26 Å; Cα contacts (8 Å, |Δi|>4): 49; chains: 1; bounding box: 36×42×44 Å

Secondary st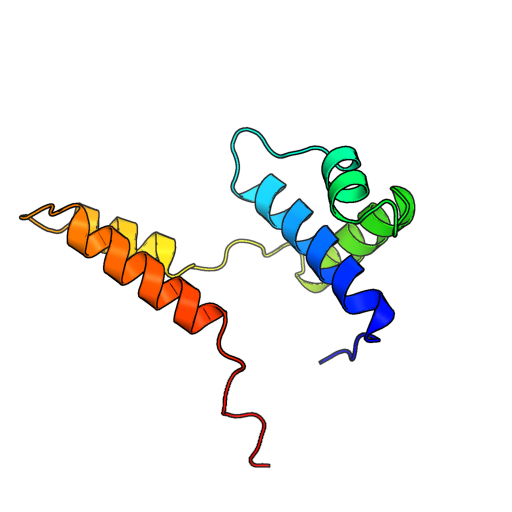ructure (DSSP, 8-state):
-----HHHHHHHHHHHHHHHHHHH-SSPPPHHHHHHHTTT-S-HHHHHHHHHHHHHHTTT------HHHHHHHHHHT-SS--HHHHHHHHHHHHHHHHS--GGGS--